Protein AF-A0A8J7Q301-F1 (afdb_monomer_lite)

Foldseek 3Di:
DDPVCPPVCVLLVVLLVVQVVCCVPPVGDDQDDDPPPVVSVVSCVVSPHDDDDDDDDDDDDD

Secondary structure (DSSP, 8-state):
--GGGTTSSHHHHHHHHHHHHHHHHHS-------TT-HHHHHHHHHTTPPP---PPP-PPP-

pLDDT: mean 93.94, std 6.17, range [65.0, 98.56]

Sequence (62 aa):
MHPEHRGRGFAAEVAGAAADVAIDRAGIARYRAHVDNLRSLAVARRLGFSAYGQDVAIAFDR

Structure (mmCIF, N/CA/C/O backbone):
data_AF-A0A8J7Q301-F1
#
_entry.id   AF-A0A8J7Q301-F1
#
loop_
_atom_site.group_PDB
_atom_site.id
_atom_site.type_symbol
_atom_site.label_atom_id
_atom_site.label_alt_id
_atom_site.label_comp_id
_atom_site.label_asym_id
_atom_site.label_entity_id
_atom_site.label_seq_id
_atom_site.pdbx_PDB_ins_code
_atom_site.Cartn_x
_atom_site.Cartn_y
_atom_site.Cartn_z
_atom_site.occupancy
_atom_site.B_iso_or_equiv
_atom_site.auth_seq_id
_atom_site.auth_comp_id
_atom_site.auth_asym_id
_atom_site.auth_atom_id
_atom_site.pdbx_PDB_model_num
ATOM 1 N N . MET A 1 1 ? 5.426 -10.944 -1.733 1.00 70.50 1 MET A N 1
ATOM 2 C CA . MET A 1 1 ? 4.787 -11.472 -2.961 1.00 70.50 1 MET A CA 1
ATOM 3 C C . MET A 1 1 ? 5.788 -12.353 -3.690 1.00 70.50 1 MET A C 1
ATOM 5 O O . MET A 1 1 ? 6.889 -11.876 -3.953 1.00 70.50 1 MET A O 1
ATOM 9 N N . HIS A 1 2 ? 5.429 -13.602 -3.995 1.00 83.25 2 HIS A N 1
ATOM 10 C CA . HIS A 1 2 ? 6.303 -14.498 -4.757 1.00 83.25 2 HIS A CA 1
ATOM 11 C C . HIS A 1 2 ? 6.567 -13.926 -6.168 1.00 83.25 2 HIS A C 1
ATOM 13 O O . HIS A 1 2 ? 5.624 -13.410 -6.781 1.00 83.25 2 HIS A O 1
ATOM 19 N N . PRO A 1 3 ? 7.809 -13.964 -6.694 1.00 86.50 3 PRO A N 1
ATOM 20 C CA . PRO A 1 3 ? 8.139 -13.380 -7.995 1.00 86.50 3 PRO A CA 1
ATOM 21 C C . PRO A 1 3 ? 7.283 -13.891 -9.160 1.00 86.50 3 PRO A C 1
ATOM 23 O O . PRO A 1 3 ? 6.912 -13.100 -10.025 1.00 86.50 3 PRO A O 1
ATOM 26 N N . GLU A 1 4 ? 6.906 -15.168 -9.139 1.00 91.81 4 GLU A N 1
ATOM 27 C CA . GLU A 1 4 ? 6.127 -15.832 -10.199 1.00 91.81 4 GLU A CA 1
ATOM 28 C C . GLU A 1 4 ? 4.682 -15.335 -10.327 1.00 91.81 4 GLU A C 1
ATOM 30 O O . GLU A 1 4 ? 4.001 -15.606 -11.311 1.00 91.81 4 GLU A O 1
ATOM 35 N N . HIS A 1 5 ? 4.178 -14.604 -9.335 1.00 89.88 5 HIS A N 1
ATOM 36 C CA . HIS A 1 5 ? 2.805 -14.100 -9.347 1.00 89.88 5 HIS A CA 1
ATOM 37 C C . HIS A 1 5 ? 2.720 -12.607 -9.686 1.00 89.88 5 HIS A C 1
ATOM 39 O O . HIS A 1 5 ? 1.631 -12.028 -9.675 1.00 89.88 5 HIS A O 1
ATOM 45 N N . ARG A 1 6 ? 3.854 -11.955 -9.977 1.00 88.50 6 ARG A N 1
ATOM 46 C CA . ARG A 1 6 ? 3.909 -10.530 -10.338 1.00 88.50 6 ARG A CA 1
ATOM 47 C C . ARG A 1 6 ? 3.128 -10.245 -11.625 1.00 88.50 6 ARG A C 1
ATOM 49 O O . ARG A 1 6 ? 2.9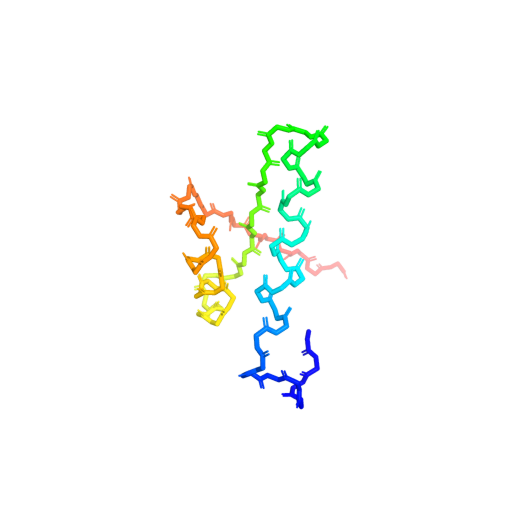00 -11.124 -12.442 1.00 88.50 6 ARG A O 1
ATOM 56 N N . GLY A 1 7 ? 2.712 -8.990 -11.801 1.00 89.44 7 GLY A N 1
ATOM 57 C CA . GLY A 1 7 ? 1.991 -8.547 -13.004 1.00 89.44 7 GLY A CA 1
ATOM 58 C C . GLY A 1 7 ? 0.528 -8.999 -13.091 1.00 89.44 7 GLY A C 1
ATOM 59 O O . GLY A 1 7 ? -0.159 -8.612 -14.024 1.00 89.44 7 GLY A O 1
ATOM 60 N N . ARG A 1 8 ? 0.030 -9.757 -12.106 1.00 93.12 8 ARG A N 1
ATOM 61 C CA . ARG A 1 8 ? -1.333 -10.319 -12.094 1.00 93.12 8 ARG A CA 1
ATOM 62 C C . ARG A 1 8 ? -2.341 -9.544 -11.240 1.00 93.12 8 ARG A C 1
ATOM 64 O O . ARG A 1 8 ? -3.450 -10.005 -11.037 1.00 93.12 8 ARG A O 1
ATOM 71 N N . GLY A 1 9 ? -1.954 -8.393 -10.692 1.00 93.38 9 GLY A N 1
ATOM 72 C CA . GLY A 1 9 ? -2.853 -7.551 -9.892 1.00 93.38 9 GLY A CA 1
ATOM 73 C C . GLY A 1 9 ? -3.041 -7.963 -8.426 1.00 93.38 9 GLY A C 1
ATOM 74 O O . GLY A 1 9 ? -3.476 -7.124 -7.646 1.00 93.38 9 GLY A O 1
ATOM 75 N N . PHE A 1 10 ? -2.607 -9.157 -8.006 1.00 95.25 10 PHE A N 1
ATOM 76 C CA . PHE A 1 10 ? -2.807 -9.645 -6.629 1.00 95.25 10 PHE A CA 1
ATOM 77 C C . PHE A 1 10 ? -2.310 -8.701 -5.528 1.00 95.25 10 PHE A C 1
ATOM 79 O O . PHE A 1 10 ? -2.893 -8.635 -4.455 1.00 95.25 10 PHE A O 1
ATOM 86 N N . ALA A 1 11 ? -1.234 -7.946 -5.774 1.00 94.94 11 ALA A N 1
ATOM 87 C CA . ALA A 1 11 ? -0.750 -6.974 -4.796 1.00 94.94 11 ALA A CA 1
ATOM 88 C C . ALA A 1 11 ? -1.766 -5.849 -4.539 1.00 94.94 11 ALA A C 1
ATOM 90 O O . ALA A 1 11 ? -1.904 -5.412 -3.403 1.00 94.94 11 ALA A O 1
ATOM 91 N N . ALA A 1 12 ? -2.468 -5.390 -5.579 1.00 96.56 12 ALA A N 1
ATOM 92 C CA . ALA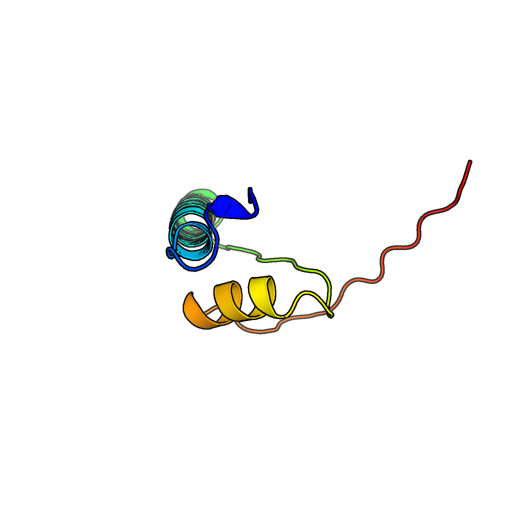 A 1 12 ? -3.512 -4.379 -5.448 1.00 96.56 12 ALA A CA 1
ATOM 93 C C . ALA A 1 12 ? -4.785 -4.967 -4.832 1.00 96.56 12 ALA A C 1
ATOM 95 O O . ALA A 1 12 ? -5.391 -4.313 -3.998 1.00 96.56 12 ALA A O 1
ATOM 96 N N . GLU A 1 13 ? -5.141 -6.202 -5.186 1.00 97.50 13 GLU A N 1
ATOM 97 C CA . GLU A 1 13 ? -6.280 -6.914 -4.594 1.00 97.50 13 GLU A CA 1
ATOM 98 C C . GLU A 1 13 ? -6.113 -7.082 -3.077 1.00 97.50 13 GLU A C 1
ATOM 100 O O . GLU A 1 13 ? -6.946 -6.621 -2.302 1.00 97.50 13 GLU A O 1
ATOM 105 N N . VAL A 1 14 ? -4.983 -7.650 -2.642 1.00 96.75 14 VAL A N 1
ATOM 106 C CA . VAL A 1 14 ? -4.702 -7.871 -1.216 1.00 96.75 14 VAL A CA 1
ATOM 107 C C . VAL A 1 14 ? -4.581 -6.548 -0.460 1.00 96.75 14 VAL A C 1
ATOM 109 O O . VAL A 1 14 ? -5.110 -6.419 0.642 1.00 96.75 14 VAL A O 1
ATOM 112 N N . ALA A 1 15 ? -3.891 -5.554 -1.030 1.00 97.56 15 ALA A N 1
ATOM 113 C CA . ALA A 1 15 ? -3.741 -4.258 -0.375 1.00 97.56 15 ALA A CA 1
ATOM 114 C C . ALA A 1 15 ? -5.061 -3.476 -0.301 1.00 97.56 15 ALA A C 1
ATOM 116 O O . ALA A 1 15 ? -5.280 -2.794 0.694 1.00 97.56 15 ALA A O 1
ATOM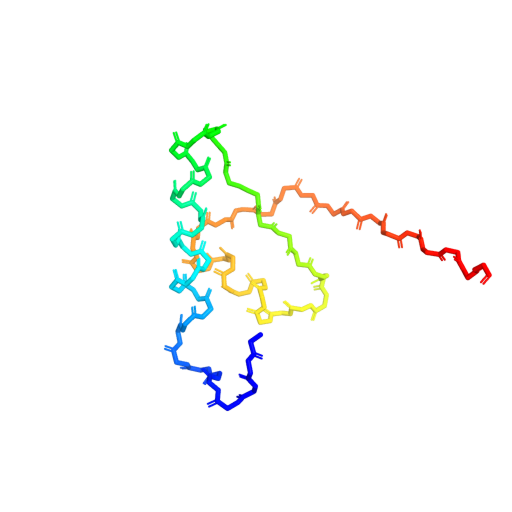 117 N N . GLY A 1 16 ? -5.928 -3.589 -1.312 1.00 98.44 16 GLY A N 1
ATOM 118 C CA . GLY A 1 16 ? -7.266 -2.998 -1.309 1.00 98.44 16 GLY A CA 1
ATOM 119 C C . GLY A 1 16 ? -8.132 -3.598 -0.207 1.00 98.44 16 GLY A C 1
ATOM 120 O O . GLY A 1 16 ? -8.586 -2.871 0.666 1.00 98.44 16 GLY A O 1
ATOM 121 N N . ALA A 1 17 ? -8.226 -4.930 -0.148 1.00 98.50 17 ALA A N 1
ATOM 122 C CA . ALA A 1 17 ? -8.982 -5.609 0.905 1.00 98.50 17 ALA A CA 1
ATOM 123 C C . ALA A 1 17 ? -8.461 -5.271 2.317 1.00 98.50 17 ALA A C 1
ATOM 125 O O . ALA A 1 17 ? -9.238 -5.075 3.249 1.00 98.50 17 ALA A O 1
ATOM 126 N N . ALA A 1 18 ? -7.139 -5.163 2.491 1.00 98.31 18 ALA A N 1
ATOM 127 C CA . ALA A 1 18 ? -6.557 -4.737 3.762 1.00 98.31 18 ALA A CA 1
ATOM 128 C C . ALA A 1 18 ? -6.882 -3.270 4.102 1.00 98.31 18 ALA A C 1
ATOM 130 O O . ALA A 1 18 ? -7.062 -2.945 5.277 1.00 98.31 18 ALA A O 1
ATOM 131 N N . ALA A 1 19 ? -6.948 -2.391 3.097 1.00 98.44 19 ALA A N 1
ATOM 132 C CA . ALA A 1 19 ? -7.326 -0.993 3.273 1.00 98.44 19 ALA A CA 1
ATOM 133 C C . ALA A 1 19 ? -8.791 -0.859 3.696 1.00 98.44 19 ALA A C 1
ATOM 135 O O . ALA A 1 19 ? -9.055 -0.145 4.662 1.00 98.44 19 ALA A O 1
ATOM 136 N N . ASP A 1 20 ? -9.698 -1.595 3.050 1.00 98.56 20 ASP A N 1
ATOM 137 C CA . ASP A 1 20 ? -11.123 -1.621 3.398 1.00 98.56 20 ASP A CA 1
ATOM 138 C C . ASP A 1 20 ? -11.306 -2.031 4.864 1.00 98.56 20 ASP A C 1
ATOM 140 O O . ASP A 1 20 ? -11.904 -1.304 5.651 1.00 98.56 20 ASP A O 1
ATOM 144 N N . VAL A 1 21 ? -10.658 -3.123 5.287 1.00 98.50 21 VAL A N 1
ATOM 145 C CA . VAL A 1 21 ? -10.703 -3.580 6.686 1.00 98.50 21 VAL A CA 1
ATOM 146 C C . VAL A 1 21 ? -10.140 -2.537 7.658 1.00 98.50 21 VAL A C 1
ATOM 148 O O . VAL A 1 21 ? -10.665 -2.378 8.762 1.00 98.50 21 VAL A O 1
ATOM 151 N N . ALA A 1 22 ? -9.059 -1.843 7.295 1.00 98.38 22 ALA A N 1
ATOM 152 C CA . ALA A 1 22 ? -8.467 -0.814 8.148 1.00 98.38 22 ALA A CA 1
ATOM 153 C C . ALA A 1 22 ? -9.374 0.421 8.275 1.00 98.38 22 ALA A C 1
ATOM 155 O O . ALA A 1 22 ? -9.515 0.963 9.372 1.00 98.38 22 ALA A O 1
ATOM 156 N N . ILE A 1 23 ? -10.023 0.834 7.185 1.00 98.25 23 ILE A N 1
ATOM 157 C CA . ILE A 1 23 ? -10.999 1.928 7.187 1.00 98.25 23 ILE A CA 1
ATOM 158 C C . ILE A 1 23 ? -12.210 1.542 8.035 1.00 98.25 23 ILE A C 1
ATOM 160 O O . ILE A 1 23 ? -12.558 2.285 8.950 1.00 98.25 23 ILE A O 1
ATOM 164 N N . ASP A 1 24 ? -12.781 0.359 7.816 1.00 98.50 24 ASP A N 1
ATOM 165 C CA . ASP A 1 24 ? -13.960 -0.108 8.550 1.00 98.50 24 ASP A CA 1
ATOM 166 C C . ASP A 1 24 ? -13.709 -0.209 10.060 1.00 98.50 24 ASP A C 1
ATOM 168 O O . ASP A 1 24 ? -14.586 0.097 10.867 1.00 98.50 24 ASP A O 1
ATOM 172 N N . ARG A 1 25 ? -12.508 -0.642 10.467 1.00 98.25 25 ARG A N 1
ATOM 173 C CA . ARG A 1 25 ? -12.191 -0.897 11.884 1.00 98.25 25 ARG A CA 1
ATOM 174 C C . ARG A 1 25 ? -11.556 0.279 12.615 1.00 98.25 25 ARG A C 1
ATOM 176 O O . ARG A 1 25 ? -11.667 0.343 13.837 1.00 98.25 25 ARG A O 1
ATOM 183 N N . ALA A 1 26 ? -10.843 1.154 11.913 1.00 97.75 26 ALA A N 1
ATOM 184 C CA . ALA A 1 26 ? -10.032 2.207 12.527 1.00 97.75 26 ALA A CA 1
ATOM 185 C C . ALA A 1 26 ? -10.230 3.594 11.894 1.00 97.75 26 ALA A C 1
ATOM 187 O O . ALA A 1 26 ? -9.591 4.552 12.326 1.00 97.75 26 ALA A O 1
ATOM 188 N N . GLY A 1 27 ? -11.077 3.719 10.868 1.00 97.81 27 GLY A N 1
ATOM 189 C CA . GLY A 1 27 ? -11.344 4.973 10.157 1.00 97.81 27 GLY A CA 1
ATOM 190 C C . GLY A 1 27 ? -10.193 5.459 9.272 1.00 97.81 27 GLY A C 1
ATOM 191 O O . GLY A 1 27 ? -10.303 6.513 8.649 1.00 97.81 27 GLY A O 1
ATOM 192 N N . ILE A 1 28 ? -9.078 4.724 9.210 1.00 96.56 28 ILE A N 1
ATOM 193 C CA . ILE A 1 28 ? -7.895 5.115 8.446 1.00 96.56 28 ILE A CA 1
ATOM 194 C C . ILE A 1 28 ? -7.111 3.895 7.963 1.00 96.56 28 ILE A C 1
ATOM 196 O O . ILE A 1 28 ? -6.814 2.976 8.725 1.00 96.56 28 ILE A O 1
ATOM 200 N N . ALA A 1 29 ? -6.689 3.934 6.700 1.00 97.81 29 ALA A N 1
ATOM 201 C CA . ALA A 1 29 ? -5.701 3.015 6.152 1.00 97.81 29 ALA A CA 1
ATOM 202 C C . ALA A 1 29 ? -4.358 3.732 5.969 1.00 97.81 29 ALA A C 1
ATOM 204 O O . ALA A 1 29 ? -4.290 4.829 5.412 1.00 97.81 29 ALA A O 1
ATOM 205 N N . ARG A 1 30 ? -3.265 3.094 6.403 1.00 96.19 30 ARG A N 1
ATOM 206 C CA . ARG A 1 30 ? -1.899 3.583 6.172 1.00 96.19 30 ARG A CA 1
ATOM 207 C C . ARG A 1 30 ? -1.113 2.565 5.359 1.00 96.19 30 ARG A C 1
ATOM 209 O O . ARG A 1 30 ? -0.847 1.463 5.827 1.00 96.19 30 ARG A O 1
ATOM 216 N N . TYR A 1 31 ? -0.684 2.970 4.169 1.00 97.31 31 TYR A N 1
ATOM 217 C CA . TYR A 1 31 ? 0.208 2.188 3.322 1.00 97.31 31 TYR A CA 1
ATOM 218 C C . TYR A 1 31 ? 1.651 2.667 3.512 1.00 97.31 31 TYR A C 1
ATOM 220 O O . TYR A 1 31 ? 1.925 3.858 3.378 1.00 97.31 31 TYR A O 1
ATOM 228 N N . ARG A 1 32 ? 2.587 1.755 3.801 1.00 95.69 32 ARG A N 1
ATOM 229 C CA . ARG A 1 32 ? 4.023 2.069 3.896 1.00 95.69 32 ARG A CA 1
ATOM 230 C C . ARG A 1 32 ? 4.832 1.182 2.965 1.00 95.69 32 ARG A C 1
ATOM 232 O O . ARG A 1 32 ? 4.616 -0.024 2.900 1.00 95.69 32 ARG A O 1
ATOM 239 N N . ALA A 1 33 ? 5.784 1.792 2.276 1.00 95.62 33 ALA A N 1
ATOM 240 C CA . ALA A 1 33 ? 6.752 1.120 1.425 1.00 95.62 33 ALA A CA 1
ATOM 241 C C . ALA A 1 33 ? 8.083 1.866 1.485 1.00 95.62 33 ALA A C 1
ATOM 243 O O . ALA A 1 33 ? 8.106 3.072 1.726 1.00 95.62 33 ALA A O 1
ATOM 244 N N . HIS A 1 34 ? 9.181 1.151 1.232 1.00 95.38 34 HIS A N 1
ATOM 245 C CA . HIS A 1 34 ? 10.478 1.789 1.028 1.00 95.38 34 HIS A CA 1
ATOM 246 C C . HIS A 1 34 ? 10.405 2.756 -0.160 1.00 95.38 34 HIS A C 1
ATOM 248 O O . HIS A 1 34 ? 9.744 2.454 -1.158 1.00 95.38 34 HIS A O 1
ATOM 254 N N . VAL A 1 35 ? 11.105 3.887 -0.067 1.00 95.12 35 VAL A N 1
ATOM 255 C CA . VAL A 1 35 ? 11.051 4.972 -1.064 1.00 95.12 35 VAL A CA 1
ATOM 256 C C . VAL A 1 35 ? 11.468 4.509 -2.465 1.00 95.12 35 VAL A C 1
ATOM 258 O O . VAL A 1 35 ? 10.859 4.904 -3.454 1.00 95.12 35 VAL A O 1
ATOM 261 N N . ASP A 1 36 ? 12.409 3.569 -2.541 1.00 96.00 36 ASP A N 1
ATOM 262 C CA . ASP A 1 36 ? 12.880 2.994 -3.810 1.00 96.00 36 ASP A CA 1
ATOM 263 C C . ASP A 1 36 ? 12.039 1.809 -4.313 1.00 96.00 36 ASP A C 1
ATOM 265 O O . ASP A 1 36 ? 12.265 1.281 -5.404 1.00 96.00 36 ASP A O 1
ATOM 269 N N . ASN A 1 37 ? 11.028 1.366 -3.556 1.00 95.44 37 ASN A N 1
ATOM 270 C CA . ASN A 1 37 ? 10.146 0.285 -3.990 1.00 95.44 37 ASN A CA 1
ATOM 271 C C . ASN A 1 37 ? 9.028 0.821 -4.898 1.00 95.44 37 ASN A C 1
ATOM 273 O O . ASN A 1 37 ? 7.843 0.837 -4.546 1.00 95.44 37 ASN A O 1
ATOM 277 N N . LEU A 1 38 ? 9.416 1.221 -6.110 1.00 95.62 38 LEU A N 1
ATOM 278 C CA . LEU A 1 38 ? 8.530 1.843 -7.098 1.00 95.62 38 LEU A CA 1
ATOM 279 C C . LEU A 1 38 ? 7.296 0.992 -7.423 1.00 95.62 38 LEU A C 1
ATOM 281 O O . LEU A 1 38 ? 6.217 1.532 -7.656 1.00 95.62 38 LEU A O 1
ATOM 285 N N . ARG A 1 39 ? 7.423 -0.342 -7.404 1.00 94.50 39 ARG A N 1
ATOM 286 C CA . ARG A 1 39 ? 6.298 -1.256 -7.665 1.00 94.50 39 ARG A CA 1
ATOM 287 C C . ARG A 1 39 ? 5.255 -1.206 -6.550 1.00 94.50 39 ARG A C 1
ATOM 289 O O . ARG A 1 39 ? 4.065 -1.190 -6.845 1.00 94.50 39 ARG A O 1
ATOM 296 N N . SER A 1 40 ? 5.685 -1.155 -5.291 1.00 95.88 40 SER A N 1
ATOM 297 C CA . SER A 1 40 ? 4.780 -1.018 -4.142 1.00 95.88 40 SER A CA 1
ATOM 298 C C . SER A 1 40 ? 4.126 0.365 -4.115 1.00 95.88 40 SER A C 1
ATOM 300 O O . SER A 1 40 ? 2.920 0.473 -3.914 1.00 95.88 40 SER A O 1
ATOM 302 N N . LEU A 1 41 ? 4.894 1.419 -4.409 1.00 96.94 41 LEU A N 1
ATOM 303 C CA . LEU A 1 41 ? 4.368 2.784 -4.511 1.00 96.94 41 LEU A CA 1
ATOM 304 C C . LEU A 1 41 ? 3.342 2.926 -5.642 1.00 96.94 41 LEU A C 1
ATOM 306 O O . LEU A 1 41 ? 2.337 3.614 -5.481 1.00 96.94 41 LEU A O 1
ATOM 310 N N . ALA A 1 42 ? 3.548 2.245 -6.772 1.00 96.25 42 ALA A N 1
ATOM 311 C CA . ALA A 1 42 ? 2.569 2.200 -7.854 1.00 96.25 42 ALA A CA 1
ATOM 312 C C . ALA A 1 42 ? 1.255 1.519 -7.430 1.00 96.25 42 ALA A C 1
ATOM 314 O O . ALA A 1 42 ? 0.186 1.979 -7.824 1.00 96.25 42 ALA A O 1
ATOM 315 N N . VAL A 1 43 ? 1.313 0.470 -6.597 1.00 97.31 43 VAL A N 1
ATOM 316 C CA . VAL A 1 43 ? 0.110 -0.152 -6.012 1.00 97.31 43 VAL A CA 1
ATOM 317 C C . VAL A 1 43 ? -0.631 0.841 -5.118 1.00 97.31 43 VAL A C 1
ATOM 319 O O . VAL A 1 43 ? -1.833 1.014 -5.294 1.00 97.31 43 VAL A O 1
ATOM 322 N N . ALA A 1 44 ? 0.077 1.537 -4.223 1.00 97.81 44 ALA A N 1
ATOM 323 C CA . ALA A 1 44 ? -0.526 2.546 -3.350 1.00 97.81 44 ALA A CA 1
ATOM 324 C C . ALA A 1 44 ? -1.244 3.644 -4.158 1.00 97.81 44 ALA A C 1
ATOM 326 O O . ALA A 1 44 ? -2.414 3.927 -3.915 1.00 97.81 44 ALA A O 1
ATOM 327 N N . ARG A 1 45 ? -0.581 4.188 -5.189 1.00 96.94 45 ARG A N 1
ATOM 328 C CA . ARG A 1 45 ? -1.173 5.195 -6.089 1.00 96.94 45 ARG A CA 1
ATOM 329 C C . ARG A 1 45 ? -2.405 4.670 -6.823 1.00 96.94 45 ARG A C 1
ATOM 331 O O . ARG A 1 45 ? -3.401 5.376 -6.913 1.00 96.94 45 ARG A O 1
ATOM 338 N N . ARG A 1 46 ? -2.361 3.430 -7.327 1.00 97.06 46 ARG A N 1
ATOM 339 C CA . ARG A 1 46 ? -3.499 2.800 -8.021 1.00 97.06 46 ARG A CA 1
ATOM 340 C C . ARG A 1 46 ? -4.721 2.644 -7.113 1.00 97.06 46 ARG A C 1
ATOM 342 O O . ARG A 1 46 ? -5.837 2.710 -7.611 1.00 97.06 46 ARG A O 1
ATOM 349 N N . LEU A 1 47 ? -4.507 2.435 -5.817 1.00 97.81 47 LEU A N 1
ATOM 350 C CA . LEU A 1 47 ? -5.566 2.316 -4.812 1.00 97.81 47 LEU A CA 1
ATOM 351 C C . LEU A 1 47 ? -6.026 3.672 -4.246 1.00 97.81 47 LEU A C 1
ATOM 353 O O . LEU A 1 47 ? -6.852 3.697 -3.343 1.00 97.81 47 LEU A O 1
ATOM 357 N N . GLY A 1 48 ? -5.505 4.795 -4.751 1.00 97.75 48 GLY A N 1
ATO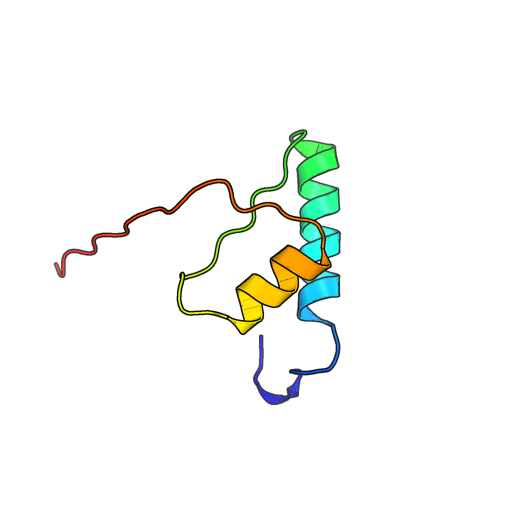M 358 C CA . GLY A 1 48 ? -5.919 6.133 -4.321 1.00 97.75 48 GLY A CA 1
ATOM 359 C C . GLY A 1 48 ? -5.249 6.642 -3.042 1.00 97.75 48 GLY A C 1
ATOM 360 O O . GLY A 1 48 ? -5.657 7.674 -2.518 1.00 97.75 48 GLY A O 1
ATOM 361 N N . PHE A 1 49 ? -4.207 5.971 -2.538 1.00 98.00 49 PHE A N 1
ATOM 362 C CA . PHE A 1 49 ? -3.424 6.509 -1.424 1.00 98.00 49 PHE A CA 1
ATOM 363 C C . PHE A 1 49 ? -2.626 7.744 -1.854 1.00 98.00 49 PHE A C 1
ATOM 365 O O . PHE A 1 49 ? -1.953 7.744 -2.890 1.00 98.00 49 PHE A O 1
ATOM 372 N N . SER A 1 50 ? -2.621 8.758 -0.990 1.00 96.00 50 SER A N 1
ATOM 373 C CA . SER A 1 50 ? -1.805 9.965 -1.138 1.00 96.00 50 SER A CA 1
ATOM 374 C C . SER A 1 50 ? -0.504 9.860 -0.345 1.00 96.00 50 SER A C 1
ATOM 376 O O . SER A 1 50 ? -0.464 9.288 0.745 1.00 96.00 50 SER A O 1
ATOM 378 N N . ALA A 1 51 ? 0.572 10.445 -0.876 1.00 94.94 51 ALA A N 1
ATOM 379 C CA . ALA A 1 51 ? 1.819 10.586 -0.132 1.00 94.94 51 ALA A CA 1
ATOM 380 C C . ALA A 1 51 ? 1.620 11.571 1.032 1.00 94.94 51 ALA A C 1
ATOM 382 O O . ALA A 1 51 ? 1.272 12.726 0.806 1.00 94.94 51 ALA A O 1
ATOM 383 N N . TYR A 1 52 ? 1.832 11.099 2.263 1.00 92.00 52 TYR A N 1
ATOM 384 C CA . TYR A 1 52 ? 1.603 11.877 3.489 1.00 92.00 52 TYR A CA 1
ATOM 385 C C . TYR A 1 52 ? 2.877 12.096 4.325 1.00 92.00 52 TYR A C 1
ATOM 387 O O . TYR A 1 52 ? 2.929 13.007 5.143 1.00 92.00 52 TYR A O 1
ATOM 395 N N . GLY A 1 53 ? 3.927 11.296 4.120 1.00 94.00 53 GLY A N 1
ATOM 396 C CA . GLY A 1 53 ? 5.184 11.442 4.851 1.00 94.00 53 GLY A CA 1
ATOM 397 C C . GLY A 1 53 ? 6.208 10.364 4.510 1.00 94.00 53 GLY A C 1
ATOM 398 O O . GLY A 1 53 ? 5.918 9.430 3.757 1.00 94.00 53 GLY A O 1
ATOM 399 N N . GLN A 1 54 ? 7.406 10.512 5.072 1.00 94.88 54 GLN A N 1
ATOM 400 C CA . GLN A 1 54 ? 8.502 9.552 4.981 1.00 94.88 54 GLN A CA 1
ATOM 401 C C . GLN A 1 54 ? 9.041 9.283 6.388 1.00 94.88 54 GLN A C 1
ATOM 403 O O . GLN A 1 54 ? 9.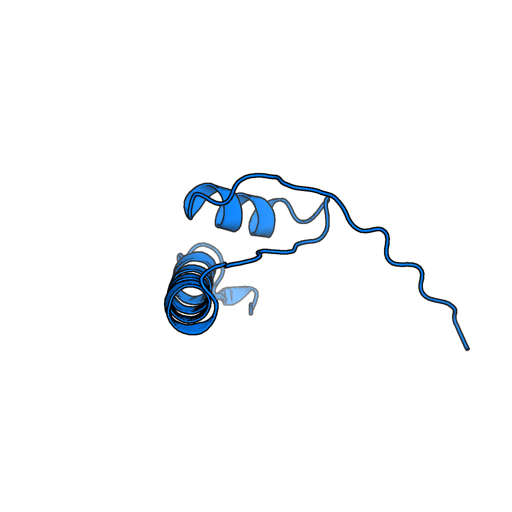271 10.220 7.150 1.00 94.88 54 GLN A O 1
ATOM 408 N N . ASP A 1 55 ? 9.247 8.007 6.707 1.00 91.56 55 ASP A N 1
ATOM 409 C CA . ASP A 1 55 ? 9.859 7.569 7.962 1.00 91.56 55 ASP A CA 1
ATOM 410 C C . ASP A 1 55 ? 11.332 7.211 7.697 1.00 91.56 55 ASP A C 1
ATOM 412 O O . ASP A 1 55 ? 11.643 6.594 6.674 1.00 91.56 55 ASP A O 1
ATOM 416 N N . VAL A 1 56 ? 12.234 7.538 8.628 1.00 92.44 56 VAL A N 1
ATOM 417 C CA . VAL A 1 56 ? 13.623 7.050 8.614 1.00 92.44 56 VAL A CA 1
ATOM 418 C C . VAL A 1 56 ? 13.736 5.894 9.599 1.00 92.44 56 VAL A C 1
ATOM 420 O O . VAL A 1 56 ? 13.479 6.059 10.790 1.00 92.44 56 VAL A O 1
ATOM 423 N N . ALA A 1 57 ? 14.124 4.718 9.107 1.00 88.06 57 ALA A N 1
ATOM 424 C CA . ALA A 1 57 ? 14.439 3.574 9.952 1.00 88.06 57 ALA A CA 1
ATOM 425 C C . ALA A 1 57 ? 15.954 3.510 10.174 1.00 88.06 57 ALA A C 1
ATOM 427 O O . ALA A 1 57 ? 16.717 3.400 9.217 1.00 88.06 57 ALA A O 1
ATOM 428 N N . ILE A 1 58 ? 16.377 3.564 11.437 1.00 89.81 58 ILE A N 1
ATOM 429 C CA . ILE A 1 58 ? 17.769 3.352 11.843 1.00 89.81 58 ILE A CA 1
ATOM 430 C C . ILE A 1 58 ? 17.819 2.003 12.553 1.00 89.81 58 ILE A C 1
ATOM 432 O O . ILE A 1 58 ? 17.174 1.821 13.585 1.00 89.81 58 ILE A O 1
ATOM 436 N N . ALA A 1 59 ? 18.556 1.053 11.984 1.00 85.88 59 ALA A N 1
ATOM 437 C CA . ALA A 1 59 ? 18.867 -0.211 12.634 1.00 85.88 59 ALA A CA 1
ATOM 438 C C . ALA A 1 59 ? 20.297 -0.140 13.177 1.00 85.88 59 ALA A C 1
ATOM 440 O O . ALA A 1 59 ? 21.207 0.286 12.469 1.00 85.88 59 ALA A O 1
ATOM 441 N N . PHE A 1 60 ? 20.482 -0.546 14.430 1.00 89.69 60 PHE A N 1
ATOM 442 C CA . PHE A 1 60 ? 21.803 -0.764 15.009 1.00 89.69 60 PHE A CA 1
ATOM 443 C C . PHE A 1 60 ? 22.067 -2.266 14.980 1.00 89.69 60 PHE A C 1
ATOM 445 O O . PHE A 1 60 ? 21.242 -3.022 15.500 1.00 89.69 60 PHE A O 1
ATOM 452 N N . ASP A 1 61 ? 23.185 -2.690 14.392 1.00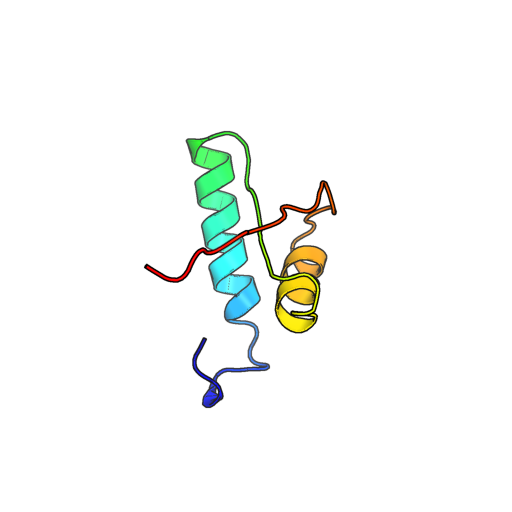 82.12 61 ASP A N 1
ATOM 453 C CA . ASP A 1 61 ? 23.684 -4.047 14.618 1.00 82.12 61 ASP A CA 1
ATOM 454 C C . ASP A 1 61 ? 24.026 -4.171 16.108 1.00 82.12 61 ASP A C 1
ATOM 456 O O . ASP A 1 61 ? 24.748 -3.337 16.663 1.00 82.12 61 ASP A O 1
ATOM 460 N N . ARG A 1 62 ? 23.435 -5.168 16.767 1.00 65.00 62 ARG A N 1
ATOM 461 C CA . ARG A 1 62 ? 23.811 -5.587 18.118 1.00 65.00 62 ARG A CA 1
ATOM 462 C C . ARG A 1 62 ? 24.673 -6.829 18.044 1.00 65.00 62 ARG A C 1
ATOM 464 O O . ARG A 1 62 ? 24.316 -7.719 17.243 1.00 65.00 62 ARG A O 1
#

Radius of gyration: 13.57 Å; chains: 1; bounding box: 38×28×31 Å